Protein AF-A0A376WW05-F1 (afdb_monomer_lite)

Radius of gyration: 27.85 Å; chains: 1; bounding box: 36×46×93 Å

pLDDT: mean 77.01, std 15.91, range [44.94, 97.25]

Foldseek 3Di:
DDDDDDPPPDDDDDDDDDQDDDVVLVPDRPDPDPPPPDDPDDPDPDPCVVVLVCCCVPDPVSVCVVVVVVLVVLVVHDQDDDPDDPPPSVVVVVVCVVVVVSVPPND

Sequence (107 aa):
MSRKKRQNGAQQPVRTSDGYNNFTAKLGSDTRNIQTGGMYMPGYISRNRVMLEFAYRSSFLVGAGVDAMADDMTRKGINISSKLKPGQKGKLETFWDELAIWDGLNR

Structure (mmCIF, N/CA/C/O backbone):
data_AF-A0A376WW05-F1
#
_entry.id   AF-A0A376WW05-F1
#
loop_
_atom_site.group_PDB
_atom_site.id
_atom_site.type_symbol
_atom_site.label_atom_id
_atom_site.label_alt_id
_atom_site.label_comp_id
_atom_site.label_asym_id
_atom_site.label_entity_id
_atom_site.label_seq_id
_atom_site.pdbx_PDB_ins_code
_atom_site.Cartn_x
_atom_site.Cartn_y
_atom_site.Cartn_z
_atom_site.occupancy
_atom_site.B_iso_or_equiv
_atom_site.auth_seq_id
_atom_site.auth_comp_id
_atom_site.auth_asym_id
_atom_site.auth_atom_id
_atom_site.pdbx_PDB_model_num
ATOM 1 N N . MET A 1 1 ? 19.807 12.533 -64.146 1.00 44.94 1 MET A N 1
ATOM 2 C CA . MET A 1 1 ? 20.645 13.557 -63.478 1.00 44.94 1 MET A CA 1
ATOM 3 C C . MET A 1 1 ? 19.870 14.150 -62.300 1.00 44.94 1 MET A C 1
ATOM 5 O O . MET A 1 1 ? 19.054 15.036 -62.505 1.00 44.94 1 MET A O 1
ATOM 9 N N . SER A 1 2 ? 20.042 13.614 -61.086 1.00 51.78 2 SER A N 1
ATOM 10 C CA . SER A 1 2 ? 19.290 14.038 -59.889 1.00 51.78 2 SER A CA 1
ATOM 11 C C . SER A 1 2 ? 20.084 15.083 -59.096 1.00 51.78 2 SER A C 1
ATOM 13 O O . SER A 1 2 ? 21.186 14.802 -58.624 1.00 51.78 2 SER A O 1
ATOM 15 N N . ARG A 1 3 ? 19.559 16.310 -58.972 1.00 56.28 3 ARG A N 1
ATOM 16 C CA . ARG A 1 3 ? 20.168 17.383 -58.166 1.00 56.28 3 ARG A CA 1
ATOM 17 C C . ARG A 1 3 ? 19.802 17.189 -56.691 1.00 56.28 3 ARG A C 1
ATOM 19 O O . ARG A 1 3 ? 18.691 17.497 -56.270 1.00 56.28 3 ARG A O 1
ATOM 26 N N . LYS A 1 4 ? 20.762 16.716 -55.892 1.00 56.59 4 LYS A N 1
ATOM 27 C CA . LYS A 1 4 ? 20.656 16.608 -54.429 1.00 56.59 4 LYS A CA 1
ATOM 28 C C . LYS A 1 4 ? 20.696 18.013 -53.803 1.00 56.59 4 LYS A C 1
ATOM 30 O O . LYS A 1 4 ? 21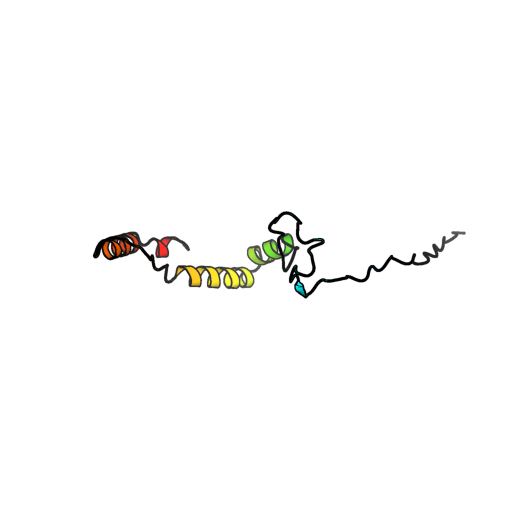.756 18.634 -53.763 1.00 56.59 4 LYS A O 1
ATOM 35 N N . LYS A 1 5 ? 19.554 18.528 -53.326 1.00 58.19 5 LYS A N 1
ATOM 36 C CA . LYS A 1 5 ? 19.485 19.768 -52.526 1.00 58.19 5 LYS A CA 1
ATOM 37 C C . LYS A 1 5 ? 20.217 19.547 -51.197 1.00 58.19 5 LYS A C 1
ATOM 39 O O . LYS A 1 5 ? 19.771 18.753 -50.376 1.00 58.19 5 LYS A O 1
ATOM 44 N N . ARG A 1 6 ? 21.333 20.247 -50.982 1.00 60.78 6 ARG A N 1
ATOM 45 C CA . ARG A 1 6 ? 21.994 20.336 -49.673 1.00 60.78 6 ARG A CA 1
ATOM 46 C C . ARG A 1 6 ? 21.357 21.490 -48.900 1.00 60.78 6 ARG A C 1
ATOM 48 O O . ARG A 1 6 ? 21.580 22.647 -49.237 1.00 60.78 6 ARG A O 1
ATOM 55 N N . GLN A 1 7 ? 20.519 21.176 -47.916 1.00 60.28 7 GLN A N 1
ATOM 56 C CA . GLN A 1 7 ? 20.042 22.162 -46.949 1.00 60.28 7 GLN A CA 1
ATOM 57 C C . GLN A 1 7 ? 21.161 22.404 -45.931 1.00 60.28 7 GLN A C 1
ATOM 59 O O . GLN A 1 7 ? 21.377 21.593 -45.035 1.00 60.28 7 GLN A O 1
ATOM 64 N N . ASN A 1 8 ? 21.892 23.506 -46.087 1.00 58.56 8 ASN A N 1
ATOM 65 C CA . ASN A 1 8 ? 22.775 24.017 -45.043 1.00 58.56 8 ASN A CA 1
ATOM 66 C C . ASN A 1 8 ? 21.898 24.690 -43.979 1.00 58.56 8 ASN A C 1
ATOM 68 O O . ASN A 1 8 ? 21.581 25.873 -44.082 1.00 58.56 8 ASN A O 1
ATOM 72 N N . GLY A 1 9 ? 21.454 23.919 -42.988 1.00 60.09 9 GLY A N 1
ATOM 73 C CA . GLY A 1 9 ? 20.785 24.447 -41.802 1.00 60.09 9 GLY A CA 1
ATOM 74 C C . GLY A 1 9 ? 21.813 25.084 -40.875 1.00 60.09 9 GLY A C 1
ATOM 75 O O . GLY A 1 9 ? 22.346 24.409 -40.000 1.00 60.09 9 GLY A O 1
ATOM 76 N N . ALA A 1 10 ? 22.125 26.365 -41.078 1.00 64.00 10 ALA A N 1
ATOM 77 C CA . ALA A 1 10 ? 22.862 27.128 -40.077 1.00 64.00 10 ALA A CA 1
ATOM 78 C C . ALA A 1 10 ? 22.033 27.137 -38.782 1.00 64.00 10 ALA A C 1
ATOM 80 O O . ALA A 1 10 ? 20.880 27.576 -38.787 1.00 64.00 10 ALA A O 1
ATOM 81 N N . GLN A 1 11 ? 22.592 26.590 -37.699 1.00 65.88 11 GLN A N 1
ATOM 82 C CA . GLN A 1 11 ? 21.941 26.568 -36.391 1.00 65.88 11 GLN A CA 1
ATOM 83 C C . GLN A 1 11 ? 21.738 28.011 -35.924 1.00 65.88 11 GLN A C 1
ATOM 85 O O . GLN A 1 11 ? 22.694 28.736 -35.657 1.00 65.88 11 GLN A O 1
ATOM 90 N N . GLN A 1 12 ? 20.477 28.432 -35.884 1.00 68.50 12 GLN A N 1
ATOM 91 C CA . GLN A 1 12 ? 20.072 29.728 -35.353 1.00 68.50 12 GLN A CA 1
ATOM 92 C C . GLN A 1 12 ? 20.452 29.783 -33.862 1.00 68.50 12 GLN A C 1
ATOM 94 O O . GLN A 1 12 ? 20.139 28.831 -33.139 1.00 68.50 12 GLN A O 1
ATOM 99 N N . PRO A 1 13 ? 21.118 30.848 -33.381 1.00 62.78 13 PRO A N 1
ATOM 100 C CA . PRO A 1 13 ? 21.460 30.968 -31.971 1.00 62.78 13 PRO A CA 1
ATOM 101 C C . PRO A 1 13 ? 20.178 31.013 -31.133 1.00 62.78 13 PRO A C 1
ATOM 103 O O . PRO A 1 13 ? 19.341 31.904 -31.280 1.00 62.78 13 PRO A O 1
ATOM 106 N N . VAL A 1 14 ? 20.017 30.021 -30.259 1.00 67.56 14 VAL A N 1
ATOM 107 C CA . VAL A 1 14 ? 18.910 29.959 -29.304 1.00 67.56 14 VAL A CA 1
ATOM 108 C C . VAL A 1 14 ? 19.220 30.923 -28.165 1.00 67.56 14 VAL A C 1
ATOM 110 O O . VAL A 1 14 ? 20.330 30.940 -27.636 1.00 67.56 14 VAL A O 1
ATOM 113 N N . ARG A 1 15 ? 18.245 31.751 -27.789 1.00 63.62 15 ARG A N 1
ATOM 114 C CA . ARG A 1 15 ? 18.397 32.719 -26.701 1.00 63.62 15 ARG A CA 1
ATOM 115 C C . ARG A 1 15 ? 18.536 31.979 -25.365 1.00 63.62 15 ARG A C 1
ATOM 117 O O . ARG A 1 15 ? 17.540 31.537 -24.802 1.00 63.62 15 ARG A O 1
ATOM 124 N N . THR A 1 16 ? 19.758 31.863 -24.858 1.00 58.00 16 THR A N 1
ATOM 125 C CA . THR A 1 16 ? 20.028 31.347 -23.510 1.00 58.00 16 THR A CA 1
ATOM 126 C C . THR A 1 16 ? 19.733 32.447 -22.495 1.00 58.00 16 THR A C 1
ATOM 128 O O . THR A 1 16 ? 20.421 33.464 -22.457 1.00 58.00 16 THR A O 1
ATOM 131 N N . SER A 1 17 ? 18.672 32.274 -21.706 1.00 55.00 17 SER A N 1
ATOM 132 C CA . SER A 1 17 ? 18.406 33.114 -20.536 1.00 55.00 17 SER A CA 1
ATOM 133 C C . SER A 1 17 ? 19.189 32.549 -19.361 1.00 55.00 17 SER A C 1
ATOM 135 O O . SER A 1 17 ? 18.992 31.386 -19.016 1.00 55.00 17 SER A O 1
ATOM 137 N N . ASP A 1 18 ? 20.041 33.361 -18.741 1.00 55.09 18 ASP A N 1
ATOM 138 C CA . ASP A 1 18 ? 20.588 33.032 -17.427 1.00 55.09 18 ASP A CA 1
ATOM 139 C C . ASP A 1 18 ? 19.466 33.149 -16.378 1.00 55.09 18 ASP A C 1
ATOM 141 O O . ASP A 1 18 ? 18.598 34.026 -16.471 1.00 55.09 18 ASP A O 1
ATOM 145 N N . GLY A 1 19 ? 19.413 32.207 -15.441 1.00 58.78 19 GLY A N 1
ATOM 146 C CA . GLY A 1 19 ? 18.365 32.120 -14.430 1.00 58.78 19 GLY A CA 1
ATOM 147 C C . GLY A 1 19 ? 18.753 32.917 -13.191 1.00 58.78 19 GLY A C 1
ATOM 148 O O . GLY A 1 19 ? 19.534 32.443 -12.373 1.00 58.78 19 GLY A O 1
ATOM 149 N N . TYR A 1 20 ? 18.193 34.114 -13.011 1.00 58.06 20 TYR A N 1
ATOM 150 C CA . TYR A 1 20 ? 18.336 34.855 -11.755 1.00 58.06 20 TYR A CA 1
ATOM 151 C C . TYR A 1 20 ? 17.442 34.235 -10.669 1.00 58.06 20 TYR A C 1
ATOM 153 O O . TYR A 1 20 ? 16.217 34.295 -10.768 1.00 58.06 20 TYR A O 1
ATOM 161 N N . ASN A 1 21 ? 18.054 33.672 -9.623 1.00 55.38 21 ASN A N 1
ATOM 162 C CA . ASN A 1 21 ? 17.361 33.123 -8.456 1.00 55.38 21 ASN A CA 1
ATOM 163 C C . ASN A 1 21 ? 17.607 33.985 -7.211 1.00 55.38 21 ASN A C 1
ATOM 165 O O . ASN A 1 21 ? 18.745 34.256 -6.831 1.00 55.38 21 ASN A O 1
ATOM 169 N N . ASN A 1 22 ? 16.528 34.378 -6.530 1.00 54.91 22 ASN A N 1
ATOM 170 C CA . ASN A 1 22 ? 16.601 35.078 -5.248 1.00 54.91 22 ASN A CA 1
ATOM 171 C C . ASN A 1 22 ? 16.684 34.065 -4.089 1.00 54.91 22 ASN A C 1
ATOM 173 O O . ASN A 1 22 ? 15.662 33.605 -3.573 1.00 54.91 22 ASN A O 1
ATOM 177 N N . PHE A 1 23 ? 17.909 33.718 -3.674 1.00 59.88 23 PHE A N 1
ATOM 178 C CA . PHE A 1 23 ? 18.167 32.730 -2.613 1.00 59.88 23 PHE A CA 1
ATOM 179 C C . PHE A 1 23 ? 17.599 33.126 -1.243 1.00 59.88 23 PHE A C 1
ATOM 181 O O . PHE A 1 23 ? 17.182 32.253 -0.481 1.00 59.88 23 PHE A O 1
ATOM 188 N N . THR A 1 24 ? 17.515 34.424 -0.941 1.00 62.97 24 THR A N 1
ATOM 189 C CA . THR A 1 24 ? 16.943 34.929 0.317 1.00 62.97 24 THR A CA 1
ATOM 190 C C . THR A 1 24 ? 15.458 34.588 0.433 1.00 62.97 24 THR A C 1
ATOM 192 O O . THR A 1 24 ? 14.971 34.300 1.523 1.00 62.97 24 THR A O 1
ATOM 195 N N . ALA A 1 25 ? 14.744 34.561 -0.695 1.00 65.19 25 ALA A N 1
ATOM 196 C CA . ALA A 1 25 ? 13.319 34.258 -0.730 1.00 65.19 25 ALA A CA 1
ATOM 197 C C . ALA A 1 25 ? 13.005 32.744 -0.714 1.00 65.19 25 ALA A C 1
ATOM 199 O O . ALA A 1 25 ? 11.847 32.377 -0.538 1.00 65.19 25 ALA A O 1
ATOM 200 N N . LYS A 1 26 ? 14.010 31.862 -0.878 1.00 63.09 26 LYS A N 1
ATOM 201 C CA . LYS A 1 26 ? 13.879 30.384 -0.876 1.00 63.09 26 LYS A CA 1
ATOM 202 C C . LYS A 1 26 ? 12.768 29.827 -1.785 1.00 63.09 26 LYS A C 1
ATOM 204 O O . LYS A 1 26 ? 12.198 28.781 -1.492 1.00 63.09 26 LYS A O 1
ATOM 209 N N . LEU A 1 27 ? 12.456 30.495 -2.894 1.00 60.97 27 LEU A N 1
ATOM 210 C CA . LEU A 1 27 ? 11.264 30.172 -3.689 1.00 60.97 27 LEU A CA 1
ATOM 211 C C . LEU A 1 27 ? 11.409 28.904 -4.572 1.00 60.97 27 LEU A C 1
ATOM 213 O O . LEU A 1 27 ? 10.450 28.501 -5.224 1.00 60.97 27 LEU A O 1
ATOM 217 N N . GLY A 1 28 ? 12.562 28.224 -4.565 1.00 61.22 28 GLY A N 1
ATOM 218 C CA . GLY A 1 28 ? 12.828 27.046 -5.407 1.00 61.22 28 GLY A CA 1
ATOM 219 C C . GLY A 1 28 ? 13.054 27.404 -6.885 1.00 61.22 28 GLY A C 1
ATOM 220 O O . GLY A 1 28 ? 12.666 28.477 -7.330 1.00 61.22 28 GLY A O 1
ATOM 221 N N . SER A 1 29 ? 13.701 26.516 -7.651 1.00 59.44 29 SER A N 1
ATOM 222 C CA . SER A 1 29 ? 14.169 26.801 -9.026 1.00 59.44 29 SER A CA 1
ATOM 223 C C . SER A 1 29 ? 13.080 27.104 -10.068 1.00 59.44 29 SER A C 1
ATOM 225 O O . SER A 1 29 ? 13.424 27.488 -11.181 1.00 59.44 29 SER A O 1
ATOM 227 N N . ASP A 1 30 ? 11.792 26.968 -9.736 1.00 59.47 30 ASP A N 1
ATOM 228 C CA . ASP A 1 30 ? 10.694 27.016 -10.715 1.00 59.47 30 ASP A CA 1
ATOM 229 C C . ASP A 1 30 ? 9.653 28.127 -10.470 1.00 59.47 30 ASP A C 1
ATOM 231 O O . ASP A 1 30 ? 8.648 28.208 -11.180 1.00 59.47 30 ASP A O 1
ATOM 235 N N . THR A 1 31 ? 9.857 29.016 -9.494 1.00 56.56 31 THR A N 1
ATOM 236 C CA . THR A 1 31 ? 8.894 30.084 -9.167 1.00 56.56 31 THR A CA 1
ATOM 237 C C . THR A 1 31 ? 9.306 31.427 -9.772 1.00 56.56 31 THR A C 1
ATOM 239 O O . THR A 1 31 ? 10.362 31.987 -9.493 1.00 56.56 31 THR A O 1
ATOM 242 N N . ARG A 1 32 ? 8.438 31.987 -10.624 1.00 56.88 32 ARG A N 1
ATOM 243 C CA . ARG A 1 32 ? 8.717 33.246 -11.339 1.00 56.88 32 ARG A CA 1
ATOM 244 C C . ARG A 1 32 ? 8.468 34.512 -10.508 1.00 56.88 32 ARG A C 1
ATOM 246 O O . ARG A 1 32 ? 8.959 35.567 -10.898 1.00 56.88 32 ARG A O 1
ATOM 253 N N . ASN A 1 33 ? 7.726 34.445 -9.396 1.00 61.50 33 ASN A N 1
ATOM 254 C CA . ASN A 1 33 ? 7.639 35.518 -8.391 1.00 61.50 33 ASN A CA 1
ATOM 255 C C . ASN A 1 33 ? 7.093 35.002 -7.032 1.00 61.50 33 ASN A C 1
ATOM 257 O O . ASN A 1 33 ? 6.590 33.883 -6.943 1.00 61.50 33 ASN A O 1
ATOM 261 N N . ILE A 1 34 ? 7.127 35.861 -6.001 1.00 59.16 34 ILE A N 1
ATOM 262 C CA . ILE A 1 34 ? 6.643 35.610 -4.620 1.00 59.16 34 ILE A CA 1
ATOM 263 C C . ILE A 1 34 ? 5.115 35.392 -4.526 1.00 59.16 34 ILE A C 1
ATOM 265 O O . ILE A 1 34 ? 4.635 34.748 -3.601 1.00 59.16 34 ILE A O 1
ATOM 269 N N . GLN A 1 35 ? 4.342 35.929 -5.469 1.00 57.44 35 GLN A N 1
ATOM 270 C CA . GLN A 1 35 ? 2.872 35.944 -5.477 1.00 57.44 35 GLN A CA 1
ATOM 271 C C . GLN A 1 35 ? 2.244 34.907 -6.424 1.00 57.44 35 GLN A C 1
ATOM 273 O O . GLN A 1 35 ? 1.035 34.950 -6.651 1.00 57.44 35 GLN A O 1
ATOM 278 N N . THR A 1 36 ? 3.027 33.997 -7.013 1.00 56.00 36 THR A N 1
ATOM 279 C CA . THR A 1 36 ? 2.493 32.986 -7.932 1.00 56.00 36 THR A CA 1
ATOM 280 C C . THR A 1 36 ? 1.589 32.071 -7.118 1.00 56.00 36 THR A C 1
ATOM 282 O O . THR A 1 36 ? 2.065 31.346 -6.247 1.00 56.00 36 THR A O 1
ATOM 285 N N . GLY A 1 37 ? 0.278 32.190 -7.356 1.00 48.72 37 GLY A N 1
ATOM 286 C CA . GLY A 1 37 ? -0.770 31.495 -6.618 1.00 48.72 37 GLY A CA 1
ATOM 287 C C . GLY A 1 37 ? -0.415 30.029 -6.429 1.00 48.72 37 GLY A C 1
ATOM 288 O O . GLY A 1 37 ? -0.114 29.339 -7.402 1.00 48.72 37 GLY A O 1
ATOM 289 N N . GLY A 1 38 ? -0.397 29.597 -5.167 1.00 48.31 38 GLY A N 1
ATOM 290 C CA . GLY A 1 38 ? 0.034 28.270 -4.750 1.00 48.31 38 GLY A CA 1
ATOM 291 C C . GLY A 1 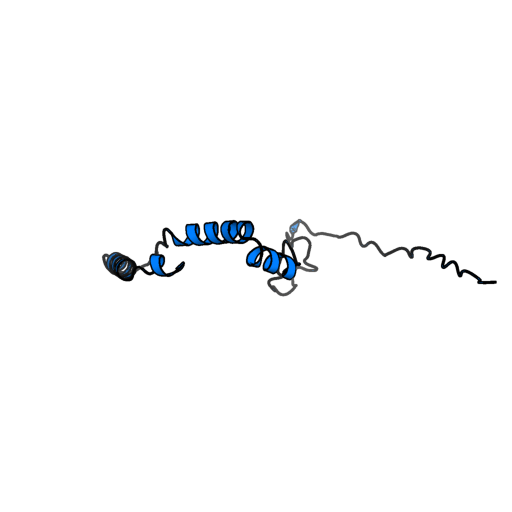38 ? -0.805 27.179 -5.399 1.00 48.31 38 GLY A C 1
ATOM 292 O O . GLY A 1 38 ? -1.799 26.729 -4.842 1.00 48.31 38 GLY A O 1
ATOM 293 N N . MET A 1 39 ? -0.399 26.746 -6.585 1.00 54.97 39 MET A N 1
ATOM 294 C CA . MET A 1 39 ? -0.802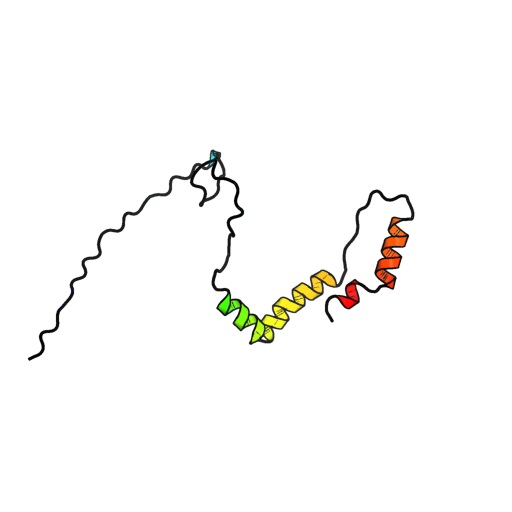 25.465 -7.127 1.00 54.97 39 MET A CA 1
ATOM 295 C C . MET A 1 39 ? 0.285 24.463 -6.780 1.00 54.97 39 MET A C 1
ATOM 297 O O . MET A 1 39 ? 1.474 24.726 -6.963 1.00 54.97 39 MET A O 1
ATOM 301 N N . TYR A 1 40 ? -0.135 23.298 -6.295 1.00 51.41 40 TYR A N 1
ATOM 302 C CA . TYR A 1 40 ? 0.726 22.128 -6.241 1.00 51.41 40 TYR A CA 1
ATOM 303 C C . TYR A 1 40 ? 1.179 21.813 -7.665 1.00 51.41 40 TYR A C 1
ATOM 305 O O . TYR A 1 40 ? 0.422 21.239 -8.446 1.00 51.41 40 TYR A O 1
ATOM 313 N N . MET A 1 41 ? 2.399 22.215 -8.020 1.00 59.75 41 MET A N 1
ATOM 314 C CA . MET A 1 41 ? 3.007 21.789 -9.270 1.00 59.75 41 MET A CA 1
ATOM 315 C C . MET A 1 41 ? 3.629 20.409 -9.033 1.00 59.75 41 MET A C 1
ATOM 317 O O . MET A 1 41 ? 4.510 20.287 -8.180 1.00 59.75 41 MET A O 1
ATOM 321 N N . PRO A 1 42 ? 3.179 19.348 -9.726 1.00 63.62 42 PRO A N 1
ATOM 322 C CA . PRO A 1 42 ? 3.717 18.017 -9.495 1.00 63.62 42 PRO A CA 1
ATOM 323 C C . PRO A 1 42 ? 5.199 17.945 -9.892 1.00 63.62 42 PRO A C 1
ATOM 325 O O . PRO A 1 42 ? 5.552 18.097 -11.065 1.00 63.62 42 PRO A O 1
ATOM 328 N N . GLY A 1 43 ? 6.070 17.685 -8.917 1.00 76.44 43 GLY A N 1
ATOM 329 C CA . GLY A 1 43 ? 7.500 17.444 -9.120 1.00 76.44 43 GLY A CA 1
ATOM 330 C C . GLY A 1 43 ? 7.778 15.992 -9.505 1.00 76.44 43 GLY A C 1
ATOM 331 O O . GLY A 1 43 ? 8.337 15.238 -8.713 1.00 76.44 43 GLY A O 1
ATOM 332 N N . TYR A 1 44 ? 7.337 15.564 -10.690 1.00 76.62 44 TYR A N 1
ATOM 333 C CA . TYR A 1 44 ? 7.539 14.180 -11.125 1.00 76.62 44 TYR A CA 1
ATOM 334 C C . TYR A 1 44 ? 9.025 13.867 -11.341 1.00 76.62 44 TYR A C 1
ATOM 336 O O . TYR A 1 44 ? 9.679 14.522 -12.150 1.00 76.62 44 TYR A O 1
ATOM 344 N N . ILE A 1 45 ? 9.521 12.798 -10.709 1.00 84.06 45 ILE A N 1
ATOM 345 C CA . ILE A 1 45 ? 10.853 12.233 -11.000 1.00 84.06 45 ILE A CA 1
ATOM 346 C C . ILE A 1 45 ? 10.896 11.683 -12.439 1.00 84.06 45 ILE A C 1
ATOM 348 O O . ILE A 1 45 ? 11.908 11.790 -13.124 1.00 84.06 45 ILE A O 1
ATOM 352 N N . SER A 1 46 ? 9.777 11.137 -12.931 1.00 82.00 46 SER A N 1
ATOM 353 C CA . SER A 1 46 ? 9.609 10.690 -14.317 1.00 82.00 46 SER A CA 1
ATOM 354 C C . SER A 1 46 ? 8.208 11.013 -14.823 1.00 82.00 46 SER A C 1
ATOM 356 O O . SER A 1 46 ? 7.222 10.815 -14.117 1.00 82.00 46 SER A O 1
ATOM 358 N N . ARG A 1 47 ? 8.110 11.482 -16.073 1.00 85.44 47 ARG A N 1
ATOM 359 C CA . ARG A 1 47 ? 6.831 11.731 -16.764 1.00 85.44 47 ARG A CA 1
ATOM 360 C C . ARG A 1 47 ? 6.398 10.578 -17.671 1.00 85.44 47 ARG A C 1
ATOM 362 O O . ARG A 1 47 ? 5.370 10.674 -18.335 1.00 85.44 47 ARG A O 1
ATOM 369 N N . ASN A 1 48 ? 7.158 9.484 -17.715 1.00 91.38 48 ASN A N 1
ATOM 370 C CA . ASN A 1 48 ? 6.851 8.348 -18.579 1.00 91.38 48 ASN A CA 1
ATOM 371 C C . ASN A 1 48 ? 5.948 7.323 -17.873 1.00 91.38 48 ASN A C 1
ATOM 373 O O . ASN A 1 48 ? 6.377 6.221 -17.536 1.00 91.38 48 ASN A O 1
ATOM 377 N N . ARG A 1 49 ? 4.681 7.697 -17.648 1.00 90.25 49 ARG A N 1
ATOM 378 C CA . ARG A 1 49 ? 3.680 6.823 -17.010 1.00 90.25 49 ARG A CA 1
ATOM 379 C C . ARG A 1 49 ? 3.508 5.493 -17.751 1.00 90.25 49 ARG A C 1
ATOM 381 O O . ARG A 1 49 ? 3.434 4.458 -17.105 1.00 90.25 49 ARG A O 1
ATOM 388 N N . VAL A 1 50 ? 3.477 5.518 -19.086 1.00 95.12 50 VAL A N 1
ATOM 389 C CA . VAL A 1 50 ? 3.235 4.321 -19.913 1.00 95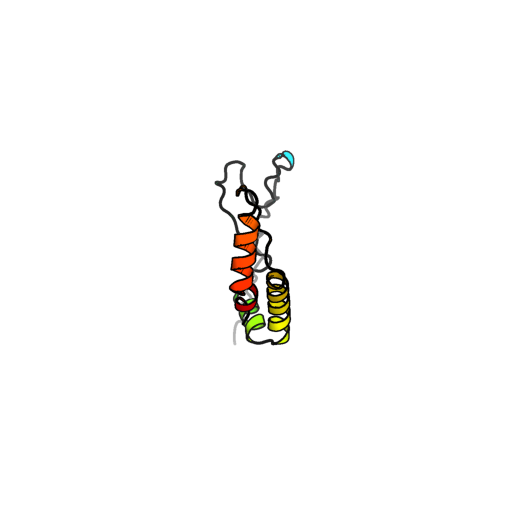.12 50 VAL A CA 1
ATOM 390 C C . VAL A 1 50 ? 4.292 3.252 -19.646 1.00 95.12 50 VAL A C 1
ATOM 392 O O . VAL A 1 50 ? 3.954 2.099 -19.407 1.00 95.12 50 VAL A O 1
ATOM 395 N N . MET A 1 51 ? 5.570 3.637 -19.618 1.00 94.69 51 MET A N 1
ATOM 396 C CA . MET A 1 51 ? 6.656 2.706 -19.311 1.00 94.69 51 MET A CA 1
ATOM 397 C C . MET A 1 51 ? 6.526 2.107 -17.906 1.00 94.69 51 MET A C 1
ATOM 399 O O . MET A 1 51 ? 6.714 0.904 -17.749 1.00 94.69 51 MET A O 1
ATOM 403 N N . LEU A 1 52 ? 6.191 2.925 -16.902 1.00 93.00 52 LEU A N 1
ATOM 404 C CA . LEU A 1 52 ? 6.023 2.464 -15.519 1.00 93.00 52 LEU A CA 1
ATOM 405 C C . LEU A 1 52 ? 4.869 1.460 -15.392 1.00 93.00 52 LEU A C 1
ATOM 407 O O . LEU A 1 52 ? 5.019 0.429 -14.743 1.00 93.00 52 LEU A O 1
ATOM 411 N N . GLU A 1 53 ? 3.743 1.724 -16.056 1.00 93.62 53 GLU A N 1
ATOM 412 C CA . GLU A 1 53 ? 2.590 0.819 -16.046 1.00 93.62 53 GLU A CA 1
ATOM 413 C C . GLU A 1 53 ? 2.878 -0.505 -16.749 1.00 93.62 53 GLU A C 1
ATOM 415 O O . GLU A 1 53 ? 2.522 -1.560 -16.226 1.00 93.62 53 GLU A O 1
ATOM 420 N N . PHE A 1 54 ? 3.542 -0.473 -17.909 1.00 96.38 54 PHE A N 1
ATOM 421 C CA . PHE A 1 54 ? 3.956 -1.704 -18.580 1.00 96.38 54 PHE A CA 1
ATOM 422 C C . PHE A 1 54 ? 4.930 -2.498 -17.715 1.00 96.38 54 PHE A C 1
ATOM 424 O O . PHE A 1 54 ? 4.716 -3.691 -17.535 1.00 96.38 54 PHE A O 1
ATOM 431 N N . ALA A 1 55 ? 5.935 -1.847 -17.121 1.00 95.94 55 ALA A N 1
ATOM 432 C CA . ALA A 1 55 ? 6.899 -2.511 -16.251 1.00 95.94 55 ALA A CA 1
ATOM 433 C C . ALA A 1 55 ? 6.214 -3.244 -15.086 1.00 95.94 55 ALA A C 1
ATOM 435 O O . ALA A 1 55 ? 6.497 -4.422 -14.876 1.00 95.94 55 ALA A O 1
ATOM 436 N N . TYR A 1 56 ? 5.285 -2.586 -14.384 1.00 96.19 56 TYR A N 1
ATOM 437 C CA . TYR A 1 56 ? 4.543 -3.196 -13.277 1.00 96.19 56 TYR A CA 1
ATOM 438 C C . TYR A 1 56 ? 3.645 -4.356 -13.737 1.00 96.19 56 TYR A C 1
ATOM 440 O O . TYR A 1 56 ? 3.620 -5.405 -13.102 1.00 96.19 56 TYR A O 1
ATOM 448 N N . ARG A 1 57 ? 2.943 -4.213 -14.870 1.00 95.81 57 ARG A N 1
ATOM 449 C CA . ARG A 1 57 ? 1.975 -5.222 -15.342 1.00 95.81 57 ARG A CA 1
ATOM 450 C C . ARG A 1 57 ? 2.605 -6.410 -16.069 1.00 95.81 57 ARG A C 1
ATOM 452 O O . ARG A 1 57 ? 1.975 -7.461 -16.134 1.00 95.81 57 ARG A O 1
ATOM 459 N N . SER A 1 58 ? 3.787 -6.250 -16.666 1.00 97.12 58 SER A N 1
ATOM 460 C CA . SER A 1 58 ? 4.419 -7.295 -17.485 1.00 97.12 58 SER A CA 1
ATOM 461 C C . SER A 1 58 ? 5.585 -8.003 -16.803 1.00 97.12 58 SER A C 1
ATOM 463 O O . SER A 1 58 ? 5.944 -9.100 -17.222 1.00 97.12 58 SER A O 1
ATOM 465 N N . SER A 1 59 ? 6.218 -7.388 -15.800 1.00 97.25 59 SER A N 1
ATOM 466 C CA . SER A 1 59 ? 7.355 -7.978 -15.092 1.00 97.25 59 SER A CA 1
ATOM 467 C C . SER A 1 59 ? 6.958 -8.391 -13.685 1.00 97.25 59 SER A C 1
ATOM 469 O O . SER A 1 59 ? 6.733 -7.545 -12.822 1.00 97.25 59 SER A O 1
ATOM 471 N N . PHE A 1 60 ? 6.969 -9.701 -13.432 1.00 96.12 60 PHE A N 1
ATOM 472 C CA . PHE A 1 60 ? 6.759 -10.252 -12.094 1.00 96.12 60 PHE A CA 1
ATOM 473 C C . PHE A 1 60 ? 7.715 -9.643 -11.058 1.00 96.12 60 PHE A C 1
ATOM 475 O O . PHE A 1 60 ? 7.288 -9.311 -9.961 1.00 96.12 60 PHE A O 1
ATOM 482 N N . LEU A 1 61 ? 8.994 -9.451 -11.407 1.00 96.88 61 LEU A N 1
ATOM 483 C CA . LEU A 1 61 ? 9.983 -8.909 -10.472 1.00 96.88 61 LEU A CA 1
ATOM 484 C C . LEU A 1 61 ? 9.668 -7.458 -10.077 1.00 96.88 61 LEU A C 1
ATOM 486 O O . LEU A 1 61 ? 9.860 -7.079 -8.925 1.00 96.88 61 LEU A O 1
ATOM 490 N N . VAL A 1 62 ? 9.180 -6.654 -11.026 1.00 96.56 62 VAL A N 1
ATOM 491 C CA . VAL A 1 62 ? 8.774 -5.268 -10.750 1.00 96.56 62 VAL A CA 1
ATOM 492 C C . VAL A 1 62 ? 7.505 -5.252 -9.904 1.00 96.56 62 VAL A C 1
ATOM 494 O O . VAL A 1 62 ? 7.465 -4.517 -8.922 1.00 96.56 62 VAL A O 1
ATOM 497 N N . GLY A 1 63 ? 6.512 -6.082 -10.243 1.00 95.88 63 GLY A N 1
ATOM 498 C CA . GLY A 1 63 ? 5.298 -6.255 -9.442 1.00 95.88 63 GLY A CA 1
ATOM 499 C C . GLY A 1 63 ? 5.625 -6.637 -8.000 1.00 95.88 63 GLY A C 1
ATOM 500 O O . GLY A 1 63 ? 5.331 -5.878 -7.085 1.00 95.88 63 GLY A O 1
ATOM 501 N N . ALA A 1 64 ? 6.376 -7.724 -7.807 1.00 95.19 64 ALA A N 1
ATOM 502 C CA . ALA A 1 64 ? 6.791 -8.199 -6.489 1.00 95.19 64 ALA A CA 1
ATOM 503 C C . ALA A 1 64 ? 7.568 -7.143 -5.684 1.00 95.19 64 ALA A C 1
ATOM 505 O O . ALA A 1 64 ? 7.369 -7.022 -4.480 1.00 95.19 64 ALA A O 1
ATOM 506 N N . GLY A 1 65 ? 8.441 -6.361 -6.330 1.00 95.62 65 GLY A N 1
ATOM 507 C CA . GLY A 1 65 ? 9.185 -5.294 -5.658 1.00 95.62 65 GLY A CA 1
ATOM 508 C C . GLY A 1 65 ? 8.303 -4.141 -5.169 1.00 95.62 65 GLY A C 1
ATOM 509 O O . GLY A 1 65 ? 8.568 -3.576 -4.109 1.00 95.62 65 GLY A O 1
ATOM 510 N N . VAL A 1 66 ? 7.258 -3.794 -5.924 1.00 93.44 66 VAL A N 1
ATOM 511 C CA . VAL A 1 66 ? 6.292 -2.750 -5.547 1.00 93.44 66 VAL A CA 1
ATOM 512 C C . VAL A 1 66 ? 5.318 -3.272 -4.488 1.00 93.44 66 VAL A C 1
ATOM 514 O O . VAL A 1 66 ? 5.127 -2.618 -3.462 1.00 93.44 66 VAL A O 1
ATOM 517 N N . ASP A 1 67 ? 4.761 -4.463 -4.701 1.00 92.69 67 ASP A N 1
ATOM 518 C CA . ASP A 1 67 ? 3.734 -5.050 -3.838 1.00 92.69 67 ASP A CA 1
ATOM 519 C C . ASP A 1 67 ? 4.301 -5.413 -2.462 1.00 92.69 67 ASP A C 1
ATOM 521 O O . ASP A 1 67 ? 3.687 -5.097 -1.450 1.00 92.69 67 ASP A O 1
ATOM 525 N N . ALA A 1 68 ? 5.528 -5.946 -2.384 1.00 92.94 68 ALA A N 1
ATOM 526 C CA . ALA A 1 68 ? 6.151 -6.290 -1.103 1.00 92.94 68 ALA A CA 1
ATOM 527 C C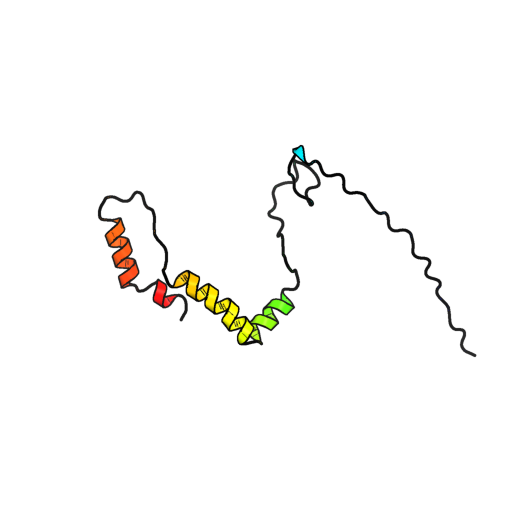 . ALA A 1 68 ? 6.299 -5.085 -0.159 1.00 92.94 68 ALA A C 1
ATOM 529 O O . ALA A 1 68 ? 6.186 -5.236 1.059 1.00 92.94 68 ALA A O 1
ATOM 530 N N . MET A 1 69 ? 6.552 -3.891 -0.706 1.00 90.81 69 MET A N 1
ATOM 531 C CA . MET A 1 69 ? 6.607 -2.663 0.089 1.00 90.81 69 MET A CA 1
ATOM 532 C C . MET A 1 69 ? 5.215 -2.239 0.550 1.00 90.81 69 MET A C 1
ATOM 534 O O . MET A 1 69 ? 5.044 -1.890 1.715 1.00 90.81 69 MET A O 1
ATOM 538 N N . ALA A 1 70 ? 4.217 -2.298 -0.335 1.00 89.00 70 ALA A N 1
ATOM 539 C CA . ALA A 1 70 ? 2.835 -2.000 0.028 1.00 89.00 70 ALA A CA 1
ATOM 540 C C . ALA A 1 70 ? 2.304 -2.965 1.107 1.00 89.00 70 ALA A C 1
ATOM 542 O O . ALA A 1 70 ? 1.644 -2.524 2.049 1.00 89.00 70 ALA A O 1
ATOM 543 N N . ASP A 1 71 ? 2.658 -4.248 1.019 1.00 89.62 71 ASP A N 1
ATOM 544 C CA . ASP A 1 71 ? 2.324 -5.284 1.999 1.00 89.62 71 ASP A CA 1
ATOM 545 C C . ASP A 1 71 ? 3.000 -5.067 3.349 1.00 89.62 71 ASP A C 1
ATOM 547 O O . ASP A 1 71 ? 2.379 -5.249 4.396 1.00 89.62 71 ASP A O 1
ATOM 551 N N . ASP A 1 72 ? 4.268 -4.654 3.364 1.00 90.50 72 ASP A N 1
ATOM 552 C CA . ASP A 1 72 ? 4.949 -4.355 4.624 1.00 90.50 72 ASP A CA 1
ATOM 553 C C . ASP A 1 72 ? 4.346 -3.131 5.331 1.00 90.50 72 ASP A C 1
ATOM 555 O O . ASP A 1 72 ? 4.251 -3.110 6.561 1.00 90.50 72 ASP A O 1
ATOM 559 N N . MET A 1 73 ? 3.862 -2.142 4.569 1.00 88.25 73 MET A N 1
ATOM 560 C CA . MET A 1 73 ? 3.246 -0.934 5.127 1.00 88.25 73 MET A CA 1
ATOM 561 C C . MET A 1 73 ? 1.925 -1.199 5.860 1.00 88.25 73 MET A C 1
ATOM 563 O O . MET A 1 73 ? 1.619 -0.493 6.821 1.00 88.25 73 MET A O 1
ATOM 567 N N . THR A 1 74 ? 1.140 -2.192 5.440 1.00 87.25 74 THR A N 1
ATOM 568 C CA . THR A 1 74 ? -0.159 -2.524 6.054 1.00 87.25 74 THR A CA 1
ATOM 569 C C . THR A 1 74 ? -0.057 -3.646 7.089 1.00 87.25 74 THR A C 1
ATOM 571 O O . THR A 1 74 ? -0.909 -3.726 7.973 1.00 87.25 74 THR A O 1
ATOM 574 N N . ARG A 1 75 ? 1.017 -4.450 7.064 1.00 85.19 75 ARG A N 1
ATOM 575 C CA . ARG A 1 75 ? 1.238 -5.614 7.945 1.00 85.19 75 ARG A CA 1
ATOM 576 C C . ARG A 1 75 ? 1.081 -5.336 9.443 1.00 85.19 75 ARG A C 1
ATOM 578 O O . ARG A 1 75 ? 0.628 -6.208 10.174 1.00 85.19 75 ARG A O 1
ATOM 585 N N . LYS A 1 76 ? 1.511 -4.167 9.931 1.00 83.94 76 LYS A N 1
ATOM 586 C CA . LYS A 1 76 ? 1.441 -3.806 11.367 1.00 83.94 76 LYS A CA 1
ATOM 587 C C . LYS A 1 76 ? 0.252 -2.913 11.726 1.00 83.94 76 LYS A C 1
ATOM 589 O O . LYS A 1 76 ? 0.070 -2.600 12.900 1.00 83.94 76 LYS A O 1
ATOM 594 N N . GLY A 1 77 ? -0.518 -2.476 10.733 1.00 85.94 77 GLY A N 1
ATOM 595 C CA . GLY A 1 77 ? -1.590 -1.507 10.911 1.00 85.94 77 GLY A CA 1
ATOM 596 C C . GLY A 1 77 ? -1.118 -0.135 11.397 1.00 85.94 77 GLY A C 1
ATOM 597 O O . GLY A 1 77 ? 0.013 0.292 11.155 1.00 85.94 77 GLY A O 1
ATOM 598 N N . ILE A 1 78 ? -2.016 0.583 12.073 1.00 87.00 78 ILE A N 1
ATOM 599 C CA . ILE A 1 78 ? -1.780 1.950 12.557 1.00 87.00 78 ILE A CA 1
ATOM 600 C C . ILE A 1 78 ? -2.122 2.074 14.042 1.00 87.00 78 ILE A C 1
ATOM 602 O O . ILE A 1 78 ? -2.941 1.330 14.570 1.00 87.00 78 ILE A O 1
ATOM 606 N N . ASN A 1 79 ? -1.566 3.093 14.698 1.00 85.62 79 ASN A N 1
ATOM 607 C CA . ASN A 1 79 ? -1.968 3.485 16.047 1.00 85.62 79 ASN A CA 1
ATOM 608 C C . ASN A 1 79 ? -2.861 4.730 15.987 1.00 85.62 79 ASN A C 1
ATOM 610 O O . ASN A 1 79 ? -2.446 5.771 15.471 1.00 85.62 79 ASN A O 1
ATOM 614 N N . ILE A 1 80 ? -4.072 4.643 16.540 1.00 83.94 80 ILE A N 1
ATOM 615 C CA . ILE A 1 80 ? -4.988 5.783 16.620 1.00 83.94 80 ILE A CA 1
ATOM 616 C C . ILE A 1 80 ? -4.688 6.582 17.892 1.00 83.94 80 ILE A C 1
ATOM 618 O O . ILE A 1 80 ? -4.906 6.132 19.024 1.00 83.94 80 ILE A O 1
ATOM 622 N N . SER A 1 81 ? -4.226 7.818 17.715 1.00 85.81 81 SER A N 1
ATOM 623 C CA . SER A 1 81 ? -4.165 8.798 18.797 1.00 85.81 81 SER A CA 1
ATOM 624 C C . SER A 1 81 ? -5.518 9.501 18.934 1.00 85.81 81 SER A C 1
ATOM 626 O O . SER A 1 81 ? -6.130 9.926 17.957 1.00 85.81 81 SER A O 1
ATOM 628 N N . SER A 1 82 ? -6.035 9.583 20.160 1.00 84.38 82 SER A N 1
ATOM 629 C CA . SER A 1 82 ? -7.368 10.125 20.406 1.00 84.38 82 SER A CA 1
ATOM 630 C C . SER A 1 82 ? -7.493 10.738 21.798 1.00 84.38 82 SER A C 1
ATOM 632 O O . SER A 1 82 ? -6.848 10.287 22.741 1.00 84.38 82 SER A O 1
ATOM 634 N N . LYS A 1 83 ? -8.363 11.748 21.927 1.00 90.44 83 LYS A N 1
ATOM 635 C CA . LYS A 1 83 ? -8.762 12.376 23.202 1.00 90.44 83 LYS A CA 1
ATOM 636 C C . LYS A 1 83 ? -9.963 11.673 23.857 1.00 90.44 83 LYS A C 1
ATOM 638 O O . LYS A 1 83 ? -10.684 12.281 24.645 1.00 90.44 83 LYS A O 1
ATOM 643 N N . LEU A 1 84 ? -10.228 10.422 23.481 1.00 87.88 84 LEU A N 1
ATOM 644 C CA . LEU A 1 84 ? -11.305 9.613 24.050 1.00 87.88 84 LEU A CA 1
ATOM 645 C C . LEU A 1 84 ? -11.120 9.399 25.556 1.00 87.88 84 LEU A C 1
ATOM 647 O O . LEU A 1 84 ? -10.009 9.461 26.086 1.00 87.88 84 LEU A O 1
ATOM 651 N N . LYS A 1 85 ? -12.230 9.111 26.246 1.00 88.31 85 LYS A N 1
ATOM 652 C CA . LYS A 1 85 ? -12.192 8.801 27.678 1.00 88.31 85 LYS A CA 1
ATOM 653 C C . LYS A 1 85 ? -11.357 7.531 27.924 1.00 88.31 85 LYS A C 1
ATOM 655 O O . LYS A 1 85 ? -11.321 6.653 27.052 1.00 88.31 85 LYS A O 1
ATOM 660 N N . PRO A 1 86 ? -10.729 7.387 29.107 1.00 82.12 86 PRO A N 1
ATOM 661 C CA . PRO A 1 86 ? -9.991 6.177 29.465 1.00 82.12 86 PRO A CA 1
ATOM 662 C C . PRO A 1 86 ? -10.821 4.907 29.217 1.00 82.12 86 PRO A C 1
ATOM 664 O O . PRO A 1 86 ? -12.018 4.871 29.501 1.00 82.12 86 PRO A O 1
ATOM 667 N N . GLY A 1 87 ? -10.203 3.881 28.630 1.00 84.50 87 GLY A N 1
ATOM 668 C CA . GLY A 1 87 ? -10.852 2.608 28.288 1.00 84.50 87 GLY A CA 1
ATOM 669 C C . GLY A 1 87 ? -11.641 2.590 26.970 1.00 84.50 87 GLY A C 1
ATOM 670 O O . GLY A 1 87 ? -11.817 1.518 26.399 1.00 84.50 87 GLY A O 1
ATOM 671 N N . GLN A 1 88 ? -12.070 3.735 26.424 1.00 88.94 88 GLN A N 1
ATOM 672 C CA . GLN A 1 88 ? -12.765 3.758 25.124 1.00 88.94 88 GLN A CA 1
ATOM 673 C C . GLN A 1 88 ? -11.821 3.498 23.947 1.00 88.94 88 GLN A C 1
ATOM 675 O O . GLN A 1 88 ? -12.226 2.861 22.980 1.00 88.94 88 GLN A O 1
ATOM 680 N N . LYS A 1 89 ? -10.562 3.947 24.045 1.00 88.81 89 LYS A N 1
ATOM 681 C CA . LYS A 1 89 ? -9.535 3.661 23.035 1.00 88.81 89 LYS A CA 1
ATOM 682 C C . LYS A 1 89 ? -9.310 2.151 22.882 1.00 88.81 89 LYS A C 1
ATOM 684 O O . LYS A 1 89 ? -9.389 1.651 21.771 1.00 88.81 89 LYS A O 1
ATOM 689 N N . GLY A 1 90 ? -9.132 1.438 23.996 1.00 88.00 90 GLY A N 1
ATOM 690 C CA . GLY A 1 90 ? -8.925 -0.012 23.973 1.00 88.00 90 GLY A CA 1
ATOM 691 C C . GLY A 1 90 ? -10.099 -0.761 23.342 1.00 88.00 90 GLY A C 1
ATOM 692 O O . GLY A 1 90 ? -9.880 -1.641 22.529 1.00 88.00 90 GLY A O 1
ATOM 693 N N . LYS A 1 91 ? -11.348 -0.352 23.618 1.00 91.44 91 LYS A N 1
ATOM 694 C CA . LYS A 1 91 ? -12.531 -0.950 22.968 1.00 91.44 91 LYS A CA 1
ATOM 695 C C . LYS A 1 91 ? -12.523 -0.787 21.447 1.00 91.44 91 LYS A C 1
ATOM 697 O O . LYS A 1 91 ? -12.958 -1.691 20.747 1.00 91.44 91 LYS A O 1
ATOM 702 N N . LEU A 1 92 ? -12.066 0.363 20.950 1.00 89.56 92 LEU A N 1
ATOM 703 C CA . LEU A 1 92 ? -11.940 0.606 19.5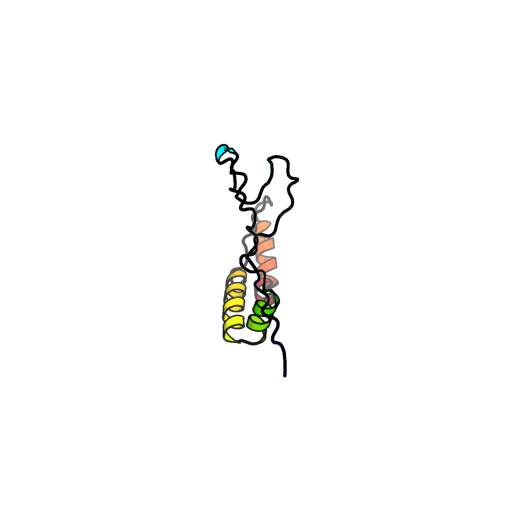14 1.00 89.56 92 LEU A CA 1
ATOM 704 C C . LEU A 1 92 ? -10.840 -0.263 18.898 1.00 89.56 92 LEU A C 1
ATOM 706 O O . LEU A 1 92 ? -11.064 -0.839 17.841 1.00 89.56 92 LEU A O 1
ATOM 710 N N . GLU A 1 93 ? -9.685 -0.362 19.560 1.00 88.81 93 GLU A N 1
ATOM 711 C CA . GLU A 1 93 ? -8.573 -1.214 19.118 1.00 88.81 93 GLU A CA 1
ATOM 712 C C . GLU A 1 93 ? -9.005 -2.686 19.067 1.00 88.81 93 GLU A C 1
ATOM 714 O O . GLU A 1 93 ? -8.891 -3.309 18.020 1.00 88.81 93 GLU A O 1
ATOM 719 N N . THR A 1 94 ? -9.638 -3.198 20.129 1.00 91.06 94 THR A N 1
ATOM 720 C CA . THR A 1 94 ? -10.176 -4.568 20.156 1.00 91.06 94 THR A CA 1
ATOM 721 C C . THR A 1 94 ? -11.204 -4.808 19.051 1.00 91.06 94 THR A C 1
ATOM 723 O O . THR A 1 94 ? -11.139 -5.824 18.374 1.00 91.06 94 THR A O 1
ATOM 726 N N . PHE A 1 95 ? -12.125 -3.868 18.823 1.00 92.00 95 PHE A N 1
ATOM 727 C CA . PHE A 1 95 ? -13.110 -3.988 17.747 1.00 92.00 95 PHE A CA 1
ATOM 728 C C . PHE A 1 95 ? -12.461 -4.029 16.353 1.00 92.00 95 PHE A C 1
ATOM 730 O O . PHE A 1 95 ? -12.897 -4.776 15.481 1.00 92.00 95 PHE A O 1
ATOM 737 N N . TRP A 1 96 ? -11.418 -3.228 16.128 1.00 90.31 96 TRP A N 1
ATOM 738 C CA . TRP A 1 96 ? -10.655 -3.245 14.879 1.00 90.31 96 TRP A CA 1
ATOM 739 C C . TRP A 1 96 ? -9.900 -4.556 14.661 1.00 90.31 96 TRP A C 1
ATOM 741 O O . TRP A 1 96 ? -9.894 -5.059 13.535 1.00 90.31 96 TRP A O 1
ATOM 751 N N . ASP A 1 97 ? -9.318 -5.112 15.723 1.00 88.88 97 ASP A N 1
ATOM 752 C CA . ASP A 1 97 ? -8.630 -6.402 15.685 1.00 88.88 97 ASP A CA 1
ATOM 753 C C . ASP A 1 97 ? -9.617 -7.556 15.437 1.00 88.88 97 ASP A C 1
ATOM 755 O O . ASP A 1 97 ? -9.363 -8.412 14.593 1.00 88.88 97 ASP A O 1
ATOM 759 N N . GLU A 1 98 ? -10.785 -7.551 16.093 1.00 92.88 98 GLU A N 1
ATOM 760 C CA . GLU A 1 98 ? -11.852 -8.548 15.892 1.00 92.88 98 GLU A CA 1
ATOM 761 C C . GLU A 1 98 ? -12.376 -8.572 14.452 1.00 92.88 98 GLU A C 1
ATOM 763 O O . GLU A 1 98 ? -12.710 -9.632 13.922 1.00 92.88 98 GLU A O 1
ATOM 768 N N . LEU A 1 99 ? -12.437 -7.408 13.802 1.00 92.12 99 LEU A N 1
ATOM 769 C CA . LEU A 1 99 ? -12.827 -7.298 12.399 1.00 92.12 99 LEU A CA 1
ATOM 770 C C . LEU A 1 99 ? -11.717 -7.700 11.419 1.00 92.12 99 LEU A C 1
ATOM 772 O O . LEU A 1 99 ? -11.991 -7.781 10.221 1.00 92.12 99 LEU A O 1
ATOM 776 N N . ALA A 1 100 ? -10.489 -7.931 11.898 1.00 88.75 100 ALA A N 1
ATOM 777 C CA . ALA A 1 100 ? -9.330 -8.297 11.086 1.00 88.75 100 ALA A CA 1
ATOM 778 C C . ALA A 1 100 ? -9.144 -7.377 9.861 1.00 88.75 100 ALA A C 1
ATOM 780 O O . ALA A 1 100 ? -8.849 -7.827 8.752 1.00 88.75 100 ALA A O 1
ATOM 781 N N . ILE A 1 101 ? -9.349 -6.066 10.052 1.00 87.75 101 ILE A N 1
ATOM 782 C CA . ILE A 1 101 ? -9.376 -5.085 8.951 1.00 87.75 101 ILE A CA 1
ATOM 783 C C . ILE A 1 101 ? -8.048 -5.089 8.184 1.00 87.75 101 ILE A C 1
ATOM 785 O O . ILE A 1 101 ? -8.046 -5.062 6.954 1.00 87.75 101 ILE A O 1
ATOM 789 N N . TRP A 1 102 ? -6.924 -5.163 8.901 1.00 86.94 102 TRP A N 1
ATOM 790 C CA . TRP A 1 102 ? -5.590 -5.172 8.297 1.00 86.94 102 TRP A CA 1
ATOM 791 C C . TRP A 1 102 ? -5.305 -6.455 7.507 1.00 86.94 102 TRP A C 1
ATOM 793 O O . TRP A 1 102 ? -4.737 -6.376 6.420 1.00 86.94 102 TRP A O 1
ATOM 803 N N . ASP A 1 103 ? -5.805 -7.605 7.966 1.00 86.00 103 ASP A N 1
ATOM 804 C CA . ASP A 1 103 ? -5.661 -8.895 7.272 1.00 86.00 103 ASP A CA 1
ATOM 805 C C . ASP A 1 103 ? -6.519 -8.996 5.998 1.00 86.00 103 ASP A C 1
ATOM 807 O O . ASP A 1 103 ? -6.339 -9.904 5.180 1.00 86.00 103 ASP A O 1
ATOM 811 N N . GLY A 1 104 ? -7.499 -8.103 5.846 1.00 83.25 104 GLY A N 1
ATOM 812 C CA . GLY A 1 104 ? -8.379 -8.030 4.683 1.00 83.25 104 GLY A CA 1
ATOM 813 C C . GLY A 1 104 ? -7.914 -7.067 3.590 1.00 83.25 104 GLY A C 1
ATOM 814 O O . GLY A 1 104 ? -8.465 -7.117 2.494 1.00 83.25 104 GLY A O 1
ATOM 815 N N . LEU A 1 105 ? -6.938 -6.193 3.862 1.00 83.62 105 LEU A N 1
ATOM 816 C CA . LEU A 1 105 ? -6.572 -5.110 2.940 1.00 83.62 105 LEU A CA 1
ATOM 817 C C . LEU A 1 105 ? -5.787 -5.579 1.708 1.00 83.62 105 LEU A C 1
ATOM 819 O O . LEU A 1 105 ? -5.990 -5.020 0.634 1.00 83.62 105 LEU A O 1
ATOM 823 N N . ASN A 1 106 ? -4.943 -6.605 1.847 1.00 72.38 106 ASN A N 1
ATOM 824 C CA . ASN A 1 106 ? -4.027 -7.054 0.789 1.00 72.38 106 ASN A CA 1
ATOM 825 C C . ASN A 1 106 ? -4.246 -8.532 0.401 1.00 72.38 106 ASN A C 1
ATOM 827 O O . ASN A 1 106 ? -3.289 -9.289 0.254 1.00 72.38 106 ASN A O 1
ATOM 831 N N . ARG A 1 107 ? -5.510 -8.962 0.286 1.00 59.78 107 ARG A N 1
ATOM 832 C CA . ARG A 1 107 ? -5.870 -10.306 -0.211 1.00 59.78 107 ARG A CA 1
ATOM 833 C C . ARG A 1 107 ? -6.017 -10.369 -1.724 1.00 59.78 107 ARG A C 1
ATOM 835 O O . ARG A 1 107 ? -6.553 -9.398 -2.300 1.00 59.78 107 ARG A O 1
#

Secondary structure (DSSP, 8-state):
-----------PPP--------GGGT--TT-SSTTS--------S---HHHHHHHHHH-HHHHHHHHHHHHHHHHT-------PPTTHHHHHHHHHHHTTHHHHTT-

Organism: Escherichia coli (NCBI:txid562)